Protein AF-A0A0V0GX96-F1 (afdb_monomer_lite)

Radius of gyration: 27.49 Å; chains: 1; bounding box: 87×36×46 Å

InterPro domains:
  IPR056276 AtC3H46-like, PABC-like domain [PF23182] (1-64)

Organism: Solanum chacoense (NCBI:txid4108)

Foldseek 3Di:
DWLVVLLVLLLVLLVVPDPPVLSVQLSVVVVVLVDDSVVSNCSRPPDSVSSVVSSVVSVVCVVPVDDDDDDDDDDDDDDDDDDDDDDDDDPDDDDDDDDDDDDDDDDDDDDDDDDD

pLDDT: mean 73.45, std 24.36, range [36.16, 98.12]

Secondary structure (DSSP, 8-state):
--HHHHHHHHHHHHHHHS-HHHHHHHHHHHHHTT--HHHHHHHHHS-HHHHHHHHHHHHHHHHS------------------S---------------------------------

Structure (mmCIF, N/CA/C/O backbone):
data_AF-A0A0V0GX96-F1
#
_entry.id   AF-A0A0V0GX96-F1
#
loop_
_atom_site.group_PDB
_atom_site.id
_atom_site.type_symbol
_atom_site.label_atom_id
_atom_site.label_alt_id
_atom_site.label_comp_id
_atom_site.label_asym_id
_atom_site.label_entity_id
_atom_site.label_seq_id
_atom_site.pdbx_PDB_ins_code
_atom_site.Cartn_x
_atom_site.Cartn_y
_atom_site.Cartn_z
_atom_site.occupancy
_atom_site.B_iso_or_equiv
_atom_site.auth_seq_id
_atom_site.auth_comp_id
_atom_site.auth_asym_id
_atom_site.auth_atom_id
_atom_site.pdbx_PDB_model_num
ATOM 1 N N . MET A 1 1 ? -3.955 -1.342 18.185 1.00 87.50 1 MET A N 1
ATOM 2 C CA . MET A 1 1 ? -2.673 -1.391 17.462 1.00 87.50 1 MET A CA 1
ATOM 3 C C . MET A 1 1 ? -2.250 0.041 17.252 1.00 87.50 1 MET A C 1
ATOM 5 O O . MET A 1 1 ? -3.116 0.825 16.889 1.00 87.50 1 MET A O 1
ATOM 9 N N . ASP A 1 2 ? -1.003 0.376 17.552 1.00 94.75 2 ASP A N 1
ATOM 10 C CA . ASP A 1 2 ? -0.461 1.714 17.310 1.00 94.75 2 ASP A CA 1
ATOM 11 C C . ASP A 1 2 ? 0.076 1.837 15.868 1.00 94.75 2 ASP A C 1
ATOM 13 O O . ASP A 1 2 ? 0.207 0.844 15.142 1.00 94.75 2 ASP A O 1
ATOM 17 N N . LEU A 1 3 ? 0.390 3.060 15.434 1.00 95.12 3 LEU A N 1
ATOM 18 C CA . LEU A 1 3 ? 0.961 3.322 14.109 1.00 95.12 3 LEU A CA 1
ATOM 19 C C . LEU A 1 3 ? 2.249 2.524 13.839 1.00 95.12 3 LEU A C 1
ATOM 21 O O . LEU A 1 3 ? 2.481 2.095 12.708 1.00 95.12 3 LEU A O 1
ATOM 25 N N . SER A 1 4 ? 3.098 2.336 14.851 1.00 96.31 4 SER A N 1
ATOM 26 C CA . SER A 1 4 ? 4.393 1.657 14.706 1.00 96.31 4 SER A CA 1
ATOM 27 C C . SER A 1 4 ? 4.216 0.164 14.414 1.00 96.31 4 SER A C 1
ATOM 29 O O . SER A 1 4 ? 4.757 -0.364 13.438 1.00 96.31 4 SER A O 1
ATOM 31 N N . GLU A 1 5 ? 3.382 -0.512 15.205 1.00 97.44 5 GLU A N 1
ATOM 32 C CA . GLU A 1 5 ? 3.007 -1.908 15.018 1.00 97.44 5 GLU A CA 1
ATOM 33 C C . GLU A 1 5 ? 2.256 -2.094 13.692 1.00 97.44 5 GLU A C 1
ATOM 35 O O . GLU A 1 5 ? 2.526 -3.050 12.960 1.00 97.44 5 GLU A O 1
ATOM 40 N N . ALA A 1 6 ? 1.387 -1.147 13.319 1.00 97.62 6 ALA A N 1
ATOM 41 C CA . ALA A 1 6 ? 0.700 -1.165 12.032 1.00 97.62 6 ALA A CA 1
ATOM 42 C C . ALA A 1 6 ? 1.681 -1.108 10.851 1.00 97.62 6 ALA A C 1
ATOM 44 O O . ALA A 1 6 ? 1.608 -1.951 9.954 1.00 97.62 6 ALA A O 1
ATOM 45 N N . LYS A 1 7 ? 2.647 -0.180 10.870 1.00 96.69 7 LYS A N 1
ATOM 46 C CA . LYS A 1 7 ? 3.693 -0.079 9.837 1.00 96.69 7 LYS A CA 1
ATOM 47 C C . LYS A 1 7 ? 4.505 -1.369 9.725 1.00 96.69 7 LYS A C 1
ATOM 49 O O . LYS A 1 7 ? 4.755 -1.832 8.613 1.00 96.69 7 LYS A O 1
ATOM 54 N N . LYS A 1 8 ? 4.867 -1.983 10.857 1.00 97.56 8 LYS A N 1
ATOM 55 C CA . LYS A 1 8 ? 5.590 -3.263 10.879 1.00 97.56 8 LYS A CA 1
ATOM 56 C C . LYS A 1 8 ? 4.783 -4.385 10.217 1.00 97.56 8 LYS A C 1
ATOM 58 O O . LYS A 1 8 ? 5.305 -5.080 9.350 1.00 97.56 8 LYS A O 1
ATOM 63 N N . ARG A 1 9 ? 3.500 -4.526 10.562 1.00 97.81 9 ARG A N 1
ATOM 64 C CA . ARG A 1 9 ? 2.602 -5.533 9.963 1.00 97.81 9 ARG A CA 1
ATOM 65 C C . ARG A 1 9 ? 2.413 -5.307 8.460 1.00 97.81 9 ARG A C 1
ATOM 67 O O . ARG A 1 9 ? 2.382 -6.270 7.701 1.00 97.81 9 ARG A O 1
ATOM 74 N N . VAL A 1 10 ? 2.297 -4.051 8.014 1.00 97.75 10 VAL A N 1
ATOM 75 C CA . VAL A 1 10 ? 2.232 -3.718 6.578 1.00 97.75 10 VAL A CA 1
ATOM 76 C C . VAL A 1 10 ? 3.520 -4.135 5.872 1.00 97.75 10 VAL A C 1
ATOM 78 O O . VAL A 1 10 ? 3.442 -4.806 4.846 1.00 97.75 10 VAL A O 1
ATOM 81 N N . TYR A 1 11 ? 4.686 -3.820 6.443 1.00 97.38 11 TYR A N 1
ATOM 82 C CA . TYR A 1 11 ? 5.982 -4.246 5.911 1.00 97.38 11 TYR A CA 1
ATOM 83 C C . TYR A 1 11 ? 6.078 -5.768 5.752 1.00 97.38 11 TYR A C 1
ATOM 85 O O . TYR A 1 11 ? 6.390 -6.258 4.668 1.00 97.38 11 TYR A O 1
ATOM 93 N N . GLU A 1 12 ? 5.730 -6.519 6.796 1.00 97.31 12 GLU A N 1
ATOM 94 C CA . GLU A 1 12 ? 5.724 -7.986 6.769 1.00 97.31 12 GLU A CA 1
ATOM 95 C C . GLU A 1 12 ? 4.789 -8.538 5.682 1.00 97.31 12 GLU A C 1
ATOM 97 O O . GLU A 1 12 ? 5.154 -9.459 4.948 1.00 97.31 12 GLU A O 1
ATOM 102 N N . LYS A 1 13 ? 3.594 -7.951 5.527 1.00 97.94 13 LYS A N 1
ATOM 103 C CA . LYS A 1 13 ? 2.642 -8.365 4.489 1.00 97.94 13 LYS A CA 1
ATOM 104 C C . LYS A 1 13 ? 3.151 -8.052 3.085 1.00 97.94 13 LYS A C 1
ATOM 106 O O . LYS A 1 13 ? 2.966 -8.883 2.205 1.00 97.94 13 LYS A O 1
ATOM 111 N N . VAL A 1 14 ? 3.799 -6.909 2.857 1.00 98.12 14 VAL A N 1
ATOM 112 C CA . VAL A 1 14 ? 4.383 -6.581 1.542 1.00 98.12 14 VAL A CA 1
ATOM 113 C C . VAL A 1 14 ? 5.516 -7.551 1.196 1.00 98.12 14 VAL A C 1
ATOM 115 O O . VAL A 1 14 ? 5.519 -8.115 0.104 1.00 98.12 14 VAL A O 1
ATOM 118 N N . MET A 1 15 ? 6.413 -7.833 2.146 1.00 97.19 15 MET A N 1
ATOM 119 C CA . MET A 1 15 ? 7.522 -8.786 1.977 1.00 97.19 15 MET A CA 1
A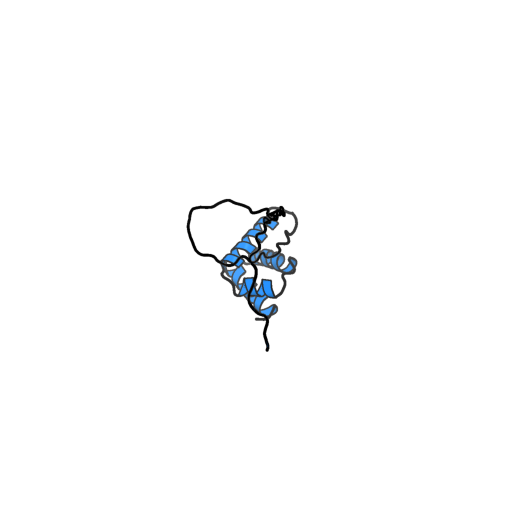TOM 120 C C . MET A 1 15 ? 7.066 -10.220 1.663 1.00 97.19 15 MET A C 1
ATOM 122 O O . MET A 1 15 ? 7.814 -10.992 1.070 1.00 97.19 15 MET A O 1
ATOM 126 N N . LYS A 1 16 ? 5.839 -10.598 2.043 1.00 97.38 16 LYS A N 1
ATOM 127 C CA . LYS A 1 16 ? 5.246 -11.899 1.694 1.00 97.38 16 LYS A CA 1
ATOM 128 C C . LYS A 1 16 ? 4.901 -12.015 0.202 1.00 97.38 16 LYS A C 1
ATOM 130 O O . LYS A 1 16 ? 4.863 -13.129 -0.315 1.00 97.38 16 LYS A O 1
ATOM 135 N N . PHE A 1 17 ? 4.600 -10.903 -0.469 1.00 96.88 17 PHE A N 1
ATOM 136 C CA . PHE A 1 17 ? 4.146 -10.897 -1.866 1.00 96.88 17 PHE A CA 1
ATOM 137 C C . PHE A 1 17 ? 5.225 -10.461 -2.854 1.00 96.88 17 PHE A C 1
ATOM 139 O O . PHE A 1 17 ? 5.156 -10.843 -4.018 1.00 96.88 17 PHE A O 1
ATOM 146 N N . GLU A 1 18 ? 6.210 -9.685 -2.408 1.00 96.81 18 GLU A N 1
ATOM 147 C CA . GLU A 1 18 ? 7.201 -9.066 -3.283 1.00 96.81 18 GLU A CA 1
ATOM 148 C C . GLU A 1 18 ? 8.633 -9.384 -2.835 1.00 96.81 18 GLU A C 1
ATOM 150 O O . GLU A 1 18 ? 8.906 -9.442 -1.633 1.00 96.81 18 GLU A O 1
ATOM 155 N N . PRO A 1 19 ? 9.582 -9.542 -3.776 1.00 97.19 19 PRO A N 1
ATOM 156 C CA . PRO A 1 19 ? 10.999 -9.666 -3.447 1.00 97.19 19 PRO A CA 1
ATOM 157 C C . PRO A 1 19 ? 11.503 -8.458 -2.649 1.00 97.19 19 PRO A C 1
ATOM 159 O O . PRO A 1 19 ? 11.075 -7.333 -2.902 1.00 97.19 19 PRO A O 1
ATOM 162 N N . GLU A 1 20 ? 12.491 -8.657 -1.770 1.00 95.69 20 GLU A N 1
ATOM 163 C CA . GLU A 1 20 ? 13.007 -7.617 -0.858 1.00 95.69 20 GLU A CA 1
ATOM 164 C C . GLU A 1 20 ? 13.327 -6.286 -1.557 1.00 95.69 20 GLU A C 1
ATOM 166 O O . GLU A 1 20 ? 12.984 -5.213 -1.060 1.00 95.69 20 GLU A O 1
ATOM 171 N N . LYS A 1 21 ? 13.958 -6.338 -2.738 1.00 95.06 21 LYS A N 1
ATOM 172 C CA . LYS A 1 21 ? 14.291 -5.131 -3.503 1.00 95.06 21 LYS A CA 1
ATOM 173 C C . LYS A 1 21 ? 13.037 -4.309 -3.835 1.00 95.06 21 LYS A C 1
ATOM 175 O O . LYS A 1 21 ? 13.025 -3.115 -3.562 1.00 95.06 21 LYS A O 1
ATOM 180 N N . VAL A 1 22 ? 12.012 -4.962 -4.378 1.00 95.06 22 VAL A N 1
ATOM 181 C CA . VAL A 1 22 ? 10.754 -4.338 -4.819 1.00 95.06 22 VAL A CA 1
ATOM 182 C C . VAL A 1 22 ? 9.908 -3.927 -3.613 1.00 95.06 22 VAL A C 1
ATOM 184 O O . VAL A 1 22 ? 9.350 -2.834 -3.575 1.00 95.06 22 VAL A O 1
ATOM 187 N N . ALA A 1 23 ? 9.872 -4.761 -2.572 1.00 96.56 23 ALA A N 1
ATOM 188 C CA . ALA A 1 23 ? 9.172 -4.462 -1.330 1.00 96.56 23 ALA A CA 1
ATOM 189 C C . ALA A 1 23 ? 9.676 -3.162 -0.680 1.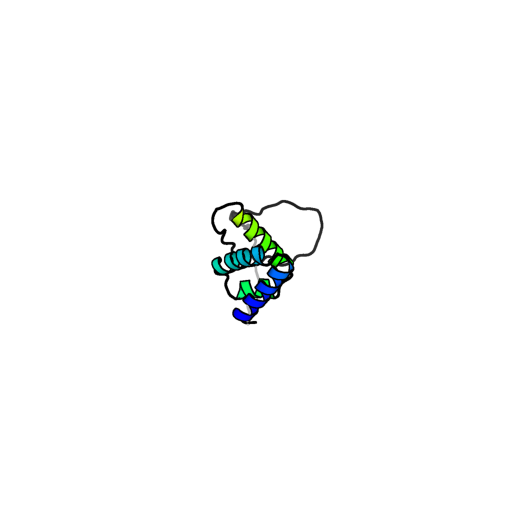00 96.56 23 ALA A C 1
ATOM 191 O O . ALA A 1 23 ? 8.867 -2.366 -0.210 1.00 96.56 23 ALA A O 1
ATOM 192 N N . ARG A 1 24 ? 10.992 -2.895 -0.691 1.00 95.94 24 ARG A N 1
ATOM 193 C CA . ARG A 1 24 ? 11.549 -1.632 -0.169 1.00 95.94 24 ARG A CA 1
ATOM 194 C C . ARG A 1 24 ? 11.045 -0.403 -0.925 1.00 95.94 24 ARG A C 1
ATOM 196 O O . ARG A 1 24 ? 10.739 0.601 -0.287 1.00 95.94 24 ARG A O 1
ATOM 203 N N . GLU A 1 25 ? 10.931 -0.483 -2.248 1.00 95.88 25 GLU A N 1
ATOM 204 C CA . GLU A 1 25 ? 10.409 0.611 -3.080 1.00 95.88 25 GLU A CA 1
ATOM 205 C C . GLU A 1 25 ? 8.929 0.870 -2.764 1.00 95.88 25 GLU A C 1
ATOM 207 O O . GLU A 1 25 ? 8.539 2.006 -2.496 1.00 95.88 25 GLU A O 1
ATOM 212 N N . ILE A 1 26 ? 8.122 -0.190 -2.675 1.00 96.81 26 ILE A N 1
ATOM 213 C CA . ILE A 1 26 ? 6.693 -0.100 -2.337 1.00 96.81 26 ILE A CA 1
ATOM 214 C C . ILE A 1 26 ? 6.482 0.472 -0.932 1.00 96.81 26 ILE A C 1
ATOM 216 O O . ILE A 1 26 ? 5.600 1.298 -0.716 1.00 96.81 26 ILE A O 1
ATOM 220 N N . ILE A 1 27 ? 7.286 0.059 0.045 1.00 95.88 27 ILE A N 1
ATOM 221 C CA . ILE A 1 27 ? 7.182 0.580 1.412 1.00 95.88 27 ILE A CA 1
ATOM 222 C C . ILE A 1 27 ? 7.562 2.060 1.459 1.00 95.88 27 ILE A C 1
ATOM 224 O O . ILE A 1 27 ? 6.890 2.837 2.139 1.00 95.88 27 ILE A O 1
ATOM 228 N N . GLY A 1 28 ? 8.576 2.461 0.687 1.00 95.25 28 GLY A N 1
ATOM 229 C CA . GLY A 1 28 ? 8.893 3.868 0.459 1.00 95.25 28 GLY A CA 1
ATOM 230 C C . GLY A 1 28 ? 7.693 4.633 -0.098 1.00 95.25 28 GLY A C 1
ATOM 231 O O . GLY A 1 28 ? 7.311 5.651 0.473 1.00 95.25 28 GLY A O 1
ATOM 232 N N . TYR A 1 29 ? 7.040 4.104 -1.139 1.00 95.38 29 TYR A N 1
ATOM 233 C CA . TYR A 1 29 ? 5.811 4.677 -1.692 1.00 95.38 29 TYR A CA 1
ATOM 234 C C . TYR A 1 29 ? 4.729 4.851 -0.615 1.00 95.38 29 TYR A C 1
ATOM 236 O O . TYR A 1 29 ? 4.241 5.959 -0.423 1.00 95.38 29 TYR A O 1
ATOM 244 N N . ILE A 1 30 ? 4.410 3.802 0.150 1.00 94.38 30 ILE A N 1
ATOM 245 C CA . ILE A 1 30 ? 3.371 3.827 1.196 1.00 94.38 30 ILE A CA 1
ATOM 246 C C . ILE A 1 30 ? 3.654 4.898 2.257 1.00 94.38 30 ILE A C 1
ATOM 248 O O . ILE A 1 30 ? 2.731 5.568 2.715 1.00 94.38 30 ILE A O 1
ATOM 252 N N . PHE A 1 31 ? 4.909 5.056 2.677 1.00 91.56 31 PHE A N 1
ATOM 253 C CA . PHE A 1 31 ? 5.261 6.017 3.725 1.00 91.56 31 PHE A CA 1
ATOM 254 C C . PHE A 1 31 ? 5.322 7.458 3.225 1.00 91.56 31 PHE A C 1
ATOM 256 O O . PHE A 1 31 ? 5.095 8.360 4.021 1.00 91.56 31 PHE A O 1
ATOM 263 N N . LEU A 1 32 ? 5.563 7.672 1.931 1.00 93.81 32 LEU A N 1
ATOM 264 C CA . LEU A 1 32 ? 5.492 8.996 1.310 1.00 93.81 32 LEU A CA 1
ATOM 265 C C . LEU A 1 32 ? 4.052 9.458 1.039 1.00 93.81 32 LEU A C 1
ATOM 267 O O . LEU A 1 32 ? 3.834 10.651 0.859 1.00 93.81 32 LEU A O 1
ATOM 271 N N . GLN A 1 33 ? 3.068 8.550 1.036 1.00 89.94 33 GLN A N 1
ATOM 272 C CA . GLN A 1 33 ? 1.643 8.906 0.923 1.00 89.94 33 GLN A CA 1
ATOM 273 C C . GLN A 1 33 ? 1.058 9.531 2.205 1.00 89.94 33 GLN A C 1
ATOM 275 O O . GLN A 1 33 ? -0.119 9.884 2.212 1.00 89.94 33 GLN A O 1
ATOM 280 N N . ASP A 1 34 ? 1.835 9.636 3.293 1.00 90.12 34 ASP A N 1
ATOM 281 C CA . ASP A 1 34 ? 1.399 10.188 4.587 1.00 90.12 34 ASP A CA 1
ATOM 282 C C . ASP A 1 34 ? 0.046 9.628 5.070 1.00 90.12 34 ASP A C 1
ATOM 284 O O . ASP A 1 34 ? -0.837 10.343 5.552 1.00 90.12 34 ASP A O 1
ATOM 288 N N . TYR A 1 35 ? -0.128 8.306 4.949 1.00 92.94 35 TYR A N 1
ATOM 289 C CA . TYR A 1 35 ? -1.348 7.645 5.405 1.00 92.94 35 TYR A CA 1
ATOM 290 C C . TYR A 1 35 ? -1.623 7.925 6.891 1.00 92.94 35 TYR A C 1
ATOM 292 O O . TYR A 1 35 ? -0.733 7.725 7.729 1.00 92.94 35 TYR A O 1
ATOM 300 N N . PRO A 1 36 ? -2.867 8.296 7.253 1.00 95.12 36 PRO A N 1
ATOM 301 C CA . PRO A 1 36 ? -3.235 8.455 8.649 1.00 95.12 36 PRO A CA 1
ATOM 302 C C . PRO A 1 36 ? -3.173 7.106 9.372 1.00 95.12 36 PRO A C 1
ATOM 304 O O . PRO A 1 36 ? -3.310 6.040 8.766 1.00 95.12 36 PRO A O 1
ATOM 307 N N . GLU A 1 37 ? -3.026 7.138 10.696 1.00 95.69 37 GLU A N 1
ATOM 308 C CA . GLU A 1 37 ? -2.889 5.926 11.513 1.00 95.69 37 GLU A CA 1
ATOM 309 C C . GLU A 1 37 ? -4.023 4.922 11.297 1.00 95.69 37 GLU A C 1
ATOM 311 O O . GLU A 1 37 ? -3.765 3.731 11.127 1.00 95.69 37 GLU A O 1
ATOM 316 N N . GLN A 1 38 ? -5.265 5.397 11.209 1.00 96.38 38 GLN A N 1
ATOM 317 C CA . GLN A 1 38 ? -6.419 4.541 10.948 1.00 96.38 38 GLN A CA 1
ATOM 318 C C . GLN A 1 38 ? -6.295 3.780 9.618 1.00 96.38 38 GLN A C 1
ATOM 320 O O . GLN A 1 38 ? -6.688 2.615 9.538 1.00 96.38 38 GLN A O 1
ATOM 325 N N . GLU A 1 39 ? -5.726 4.411 8.590 1.00 96.06 39 GLU A N 1
ATOM 326 C CA . GLU A 1 39 ? -5.522 3.783 7.287 1.00 96.06 39 GLU A CA 1
ATOM 327 C C . GLU A 1 39 ? -4.404 2.741 7.346 1.00 96.06 39 GLU A C 1
ATOM 329 O O . GLU A 1 39 ? -4.565 1.625 6.854 1.00 96.06 39 GLU A O 1
ATOM 334 N N . MET A 1 40 ? -3.310 3.047 8.046 1.00 97.56 40 MET A N 1
ATOM 335 C CA . MET A 1 40 ? -2.231 2.084 8.271 1.00 97.56 40 MET A CA 1
ATOM 336 C C . MET A 1 40 ? -2.724 0.857 9.053 1.00 97.56 40 MET A C 1
ATOM 338 O O . MET A 1 40 ? -2.429 -0.284 8.690 1.00 97.56 40 MET A O 1
ATOM 342 N N . ILE A 1 41 ? -3.533 1.074 10.097 1.00 97.88 41 ILE A N 1
ATOM 343 C CA . ILE A 1 41 ? -4.171 0.002 10.873 1.00 97.88 41 ILE A CA 1
ATOM 344 C C . ILE A 1 41 ? -5.103 -0.824 9.978 1.00 97.88 41 ILE A C 1
ATOM 346 O O . ILE A 1 41 ? -5.087 -2.056 10.062 1.00 97.88 41 ILE A O 1
ATOM 350 N N . ARG A 1 42 ? -5.877 -0.181 9.090 1.00 97.25 42 ARG A N 1
ATOM 351 C CA . ARG A 1 42 ? -6.754 -0.864 8.126 1.00 97.25 42 ARG A CA 1
ATOM 352 C C . ARG A 1 42 ? -5.966 -1.762 7.173 1.00 97.25 42 ARG A C 1
ATOM 354 O O . ARG A 1 42 ? -6.366 -2.905 6.967 1.00 97.25 42 ARG A O 1
ATOM 361 N N . LEU A 1 43 ? -4.844 -1.291 6.630 1.00 97.12 43 LEU A N 1
ATOM 362 C CA . LEU A 1 43 ? -3.970 -2.091 5.762 1.00 97.12 43 LEU A CA 1
ATOM 363 C C . LEU A 1 43 ? -3.349 -3.285 6.507 1.00 97.12 43 LEU A C 1
ATOM 365 O O . LEU A 1 43 ? -3.290 -4.407 5.986 1.00 97.12 43 LEU A O 1
ATOM 369 N N . ALA A 1 44 ? -2.920 -3.062 7.748 1.00 97.81 44 ALA A N 1
ATOM 370 C CA . ALA A 1 44 ? -2.290 -4.078 8.578 1.00 97.81 44 ALA A CA 1
ATOM 371 C C . ALA A 1 44 ? -3.261 -5.198 8.995 1.00 97.81 44 ALA A C 1
ATOM 373 O O . ALA A 1 44 ? -2.973 -6.375 8.765 1.00 97.81 44 ALA A O 1
ATOM 374 N N . LEU A 1 45 ? -4.413 -4.847 9.580 1.00 97.19 45 LEU A N 1
ATOM 375 C CA . LEU A 1 45 ? -5.384 -5.813 10.124 1.00 97.19 45 LEU A CA 1
ATOM 376 C C . LEU A 1 45 ? -6.401 -6.307 9.096 1.00 97.19 45 LEU A C 1
ATOM 378 O O . LEU A 1 45 ? -7.023 -7.347 9.301 1.00 97.19 45 LEU A O 1
ATOM 382 N N . GLY A 1 46 ? -6.591 -5.564 8.008 1.00 96.19 46 GLY A N 1
ATOM 383 C CA . GLY A 1 46 ? -7.512 -5.933 6.945 1.00 96.19 46 GLY A CA 1
ATOM 384 C C . GLY A 1 46 ? -7.024 -7.119 6.106 1.00 96.19 46 GLY A C 1
ATOM 385 O O . GLY A 1 46 ? -5.903 -7.614 6.275 1.00 96.19 46 GLY A O 1
ATOM 386 N N . PRO A 1 47 ? -7.855 -7.586 5.163 1.00 97.75 47 PRO A N 1
ATOM 387 C 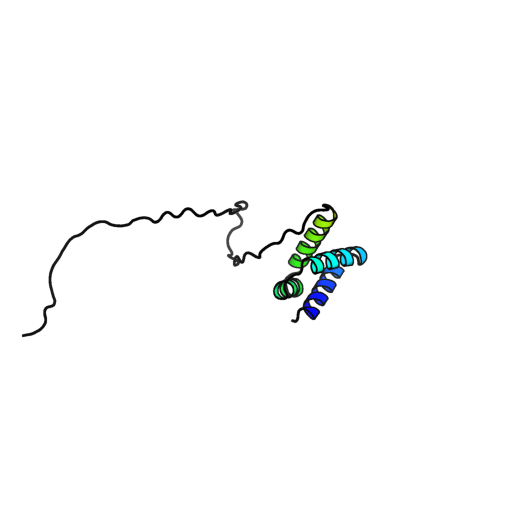CA . PRO A 1 47 ? -7.507 -8.705 4.297 1.00 97.75 47 PRO A CA 1
ATOM 388 C C . PRO A 1 47 ? -6.292 -8.386 3.415 1.00 97.75 47 PRO A C 1
ATOM 390 O O . PRO A 1 47 ? -6.064 -7.241 3.024 1.00 97.75 47 PRO A O 1
ATOM 393 N N . ASP A 1 48 ? -5.536 -9.421 3.038 1.00 97.75 48 ASP A N 1
ATOM 394 C CA . ASP A 1 48 ? -4.345 -9.293 2.179 1.00 97.75 48 ASP A CA 1
ATOM 395 C C . ASP A 1 48 ? -4.651 -8.653 0.808 1.00 97.75 48 ASP A C 1
ATOM 397 O O . ASP A 1 48 ? -3.745 -8.161 0.140 1.00 97.75 48 ASP A O 1
ATOM 401 N N . THR A 1 49 ? -5.920 -8.632 0.380 1.00 97.50 49 THR A N 1
ATOM 402 C CA . THR A 1 49 ? -6.358 -7.931 -0.837 1.00 97.50 49 THR A CA 1
ATOM 403 C C . THR A 1 49 ? -6.064 -6.435 -0.787 1.00 97.50 49 THR A C 1
ATOM 405 O O . THR A 1 49 ? -5.680 -5.878 -1.807 1.00 97.50 49 THR A O 1
ATOM 408 N N . LEU A 1 50 ? -6.168 -5.793 0.382 1.00 96.88 50 LEU A N 1
ATOM 409 C CA . LEU A 1 50 ? -5.841 -4.372 0.525 1.00 96.88 50 LEU A CA 1
ATOM 410 C C . LEU A 1 50 ? -4.357 -4.113 0.257 1.00 96.88 50 LEU A C 1
ATOM 412 O O . LEU A 1 50 ? -4.014 -3.190 -0.473 1.00 96.88 50 LEU A O 1
ATOM 416 N N . ILE A 1 51 ? -3.485 -4.972 0.789 1.00 97.94 51 ILE A N 1
ATOM 417 C CA . ILE A 1 51 ? -2.040 -4.888 0.558 1.00 97.94 51 ILE A CA 1
ATOM 418 C C . ILE A 1 51 ? -1.717 -5.115 -0.919 1.00 97.94 51 ILE A C 1
ATOM 420 O O . ILE A 1 51 ? -0.962 -4.340 -1.495 1.00 97.94 51 ILE A O 1
ATOM 424 N N . ARG A 1 52 ? -2.326 -6.121 -1.558 1.00 97.69 52 ARG A N 1
ATOM 425 C CA . ARG A 1 52 ? -2.134 -6.372 -2.997 1.00 97.69 52 ARG A CA 1
ATOM 426 C C . ARG A 1 52 ? -2.574 -5.196 -3.869 1.00 97.69 52 ARG A C 1
ATOM 428 O O . ARG A 1 52 ? -1.882 -4.885 -4.830 1.00 97.69 52 ARG A O 1
ATOM 435 N N . ASN A 1 53 ? -3.670 -4.523 -3.519 1.00 96.81 53 ASN A N 1
ATOM 436 C CA . ASN A 1 53 ? -4.120 -3.333 -4.242 1.00 96.81 53 ASN A CA 1
ATOM 437 C C . ASN A 1 53 ? -3.103 -2.189 -4.131 1.00 96.81 53 ASN A C 1
ATOM 439 O O . ASN A 1 53 ? -2.761 -1.589 -5.143 1.00 96.81 53 ASN A O 1
ATOM 443 N N . VAL A 1 54 ? -2.583 -1.927 -2.927 1.00 96.12 54 VAL A N 1
ATOM 444 C CA . VAL A 1 54 ? -1.559 -0.891 -2.705 1.00 96.12 54 VAL A CA 1
ATOM 445 C C . VAL A 1 54 ? -0.240 -1.241 -3.402 1.00 96.12 54 VAL A C 1
ATOM 447 O O . VAL A 1 54 ? 0.414 -0.361 -3.947 1.00 96.12 54 VAL A O 1
ATOM 450 N N . ILE A 1 55 ? 0.143 -2.521 -3.428 1.00 96.62 55 ILE A N 1
ATOM 451 C CA . ILE A 1 55 ? 1.307 -3.003 -4.186 1.00 96.62 55 ILE A CA 1
ATOM 452 C C . ILE A 1 55 ? 1.134 -2.718 -5.678 1.00 96.62 55 ILE A C 1
ATOM 454 O O . ILE A 1 55 ? 2.059 -2.205 -6.304 1.00 96.62 55 ILE A O 1
ATOM 458 N N . GLN A 1 56 ? -0.029 -3.050 -6.245 1.00 96.62 56 GLN A N 1
ATOM 459 C CA . GLN A 1 56 ? -0.291 -2.810 -7.662 1.00 96.62 56 GLN A CA 1
ATOM 460 C C . GLN A 1 56 ? -0.264 -1.314 -7.972 1.00 96.62 56 GLN A C 1
ATOM 462 O O . GLN A 1 56 ? 0.415 -0.901 -8.900 1.00 96.62 56 GLN A O 1
ATOM 467 N N . GLU A 1 57 ? -0.910 -0.499 -7.141 1.00 94.56 57 GLU A N 1
ATOM 468 C CA . GLU A 1 57 ? -0.898 0.955 -7.288 1.00 94.56 57 GLU A CA 1
ATOM 469 C C . GLU A 1 57 ? 0.518 1.548 -7.203 1.00 94.56 57 GLU A C 1
ATOM 471 O O . GLU A 1 57 ? 0.873 2.419 -7.995 1.00 94.56 57 GLU A O 1
ATOM 476 N N . ALA A 1 58 ? 1.351 1.051 -6.284 1.00 94.75 58 ALA A N 1
ATOM 477 C CA . ALA A 1 58 ? 2.747 1.461 -6.185 1.00 94.75 58 ALA A CA 1
ATOM 478 C C . ALA A 1 58 ? 3.531 1.097 -7.456 1.00 94.75 58 ALA A C 1
ATOM 480 O O . ALA A 1 58 ? 4.245 1.941 -7.991 1.00 94.75 58 ALA A O 1
ATOM 481 N N . LYS A 1 59 ? 3.364 -0.125 -7.975 1.00 93.56 59 LYS A N 1
ATOM 482 C CA . LYS A 1 59 ? 4.007 -0.573 -9.222 1.00 93.56 59 LYS A CA 1
ATOM 483 C C . LYS A 1 59 ? 3.588 0.272 -10.413 1.00 93.56 59 LYS A C 1
ATOM 485 O O . LYS A 1 59 ? 4.450 0.769 -11.129 1.00 93.56 59 LYS A O 1
ATOM 490 N N . ASP A 1 60 ? 2.286 0.505 -10.548 1.00 93.06 60 ASP A N 1
ATOM 491 C CA . ASP A 1 60 ? 1.749 1.366 -11.591 1.00 93.06 60 ASP A CA 1
ATOM 492 C C . ASP A 1 60 ? 2.406 2.755 -11.492 1.00 93.06 60 ASP A C 1
ATOM 494 O O . ASP A 1 60 ? 2.901 3.265 -12.487 1.00 93.06 60 ASP A O 1
ATOM 498 N N . SER A 1 61 ? 2.543 3.326 -10.287 1.00 89.56 61 SER A N 1
ATOM 499 C CA . SER A 1 61 ? 3.191 4.634 -10.078 1.00 89.56 61 SER A CA 1
ATOM 500 C C . SER A 1 61 ? 4.697 4.688 -10.379 1.00 89.56 61 SER A C 1
ATOM 502 O O . SER A 1 61 ? 5.244 5.775 -10.560 1.00 89.56 61 SER A O 1
ATOM 504 N N . PHE A 1 62 ? 5.384 3.544 -10.413 1.00 85.69 62 PHE A N 1
ATOM 505 C CA . PHE A 1 62 ? 6.791 3.473 -10.814 1.00 85.69 62 PHE A CA 1
ATOM 506 C C . PHE A 1 62 ? 6.940 3.367 -12.332 1.00 85.69 62 PHE A C 1
ATOM 508 O O . PHE A 1 62 ? 7.901 3.894 -12.888 1.00 85.69 62 PHE A O 1
ATOM 515 N N . ASP A 1 63 ? 5.977 2.726 -12.995 1.00 80.25 63 ASP A N 1
ATOM 516 C CA . ASP A 1 63 ? 5.938 2.599 -14.452 1.00 80.25 63 ASP A CA 1
ATOM 517 C C . ASP A 1 63 ? 5.457 3.895 -15.132 1.00 80.25 63 ASP A C 1
ATOM 519 O O . ASP A 1 63 ? 5.912 4.243 -16.225 1.00 80.25 63 ASP A O 1
ATOM 523 N N . VAL A 1 64 ? 4.569 4.654 -14.479 1.00 62.91 64 VAL A N 1
ATOM 524 C CA . VAL A 1 64 ? 4.165 6.008 -14.886 1.00 62.91 64 VAL A CA 1
ATOM 525 C C . VAL A 1 64 ? 4.710 7.019 -13.889 1.00 62.91 64 VAL A C 1
ATOM 527 O O . VAL A 1 64 ? 4.154 7.179 -12.815 1.00 62.91 64 VAL A O 1
ATOM 530 N N . ASN A 1 65 ? 5.758 7.758 -14.252 1.00 57.38 65 ASN A N 1
ATOM 531 C CA . ASN A 1 65 ? 6.399 8.819 -13.456 1.00 57.38 65 ASN A CA 1
ATOM 532 C C . ASN A 1 65 ? 5.470 10.002 -13.033 1.00 57.38 65 ASN A C 1
ATOM 534 O O . ASN A 1 65 ? 5.824 11.160 -13.259 1.00 57.38 65 ASN A O 1
ATOM 538 N N . SER A 1 66 ? 4.252 9.817 -12.505 1.00 53.47 66 SER A N 1
ATOM 539 C CA . SER A 1 66 ? 3.263 10.903 -12.383 1.00 53.47 66 SER A CA 1
ATOM 540 C C . SER A 1 66 ? 2.277 10.759 -11.217 1.00 53.47 66 SER A C 1
ATOM 542 O O . SER A 1 66 ? 1.327 9.990 -11.266 1.00 53.47 66 SER A O 1
ATOM 544 N N . THR A 1 67 ? 2.483 11.644 -10.233 1.00 51.94 67 THR A N 1
ATOM 545 C CA . THR A 1 67 ? 1.519 12.250 -9.286 1.00 51.94 67 THR A CA 1
ATOM 546 C C . THR A 1 67 ? 0.707 11.331 -8.351 1.00 51.94 67 THR A C 1
ATOM 548 O O . THR A 1 67 ? -0.079 10.514 -8.822 1.00 51.94 67 THR A O 1
ATOM 551 N N . PRO A 1 68 ? 0.790 11.520 -7.015 1.00 55.06 68 PRO A N 1
ATOM 552 C CA . PRO A 1 68 ? -0.015 10.756 -6.065 1.00 55.06 68 PRO A CA 1
ATOM 553 C C . PRO A 1 68 ? -1.500 11.129 -6.183 1.00 55.06 68 PRO A C 1
ATOM 555 O O . PRO A 1 68 ? -1.893 12.280 -5.984 1.00 55.06 68 PRO A O 1
ATOM 558 N N . VAL A 1 69 ? -2.337 10.142 -6.507 1.00 54.31 69 VAL A N 1
ATOM 559 C CA . VAL A 1 69 ? -3.796 10.278 -6.480 1.00 54.31 69 VAL A CA 1
ATOM 560 C C . VAL A 1 69 ? -4.252 10.137 -5.030 1.00 54.31 69 VAL A C 1
ATOM 562 O O . VAL A 1 69 ? -4.389 9.032 -4.511 1.00 54.31 69 VAL A O 1
ATOM 565 N N . PHE A 1 70 ? -4.511 11.259 -4.360 1.00 51.88 70 PHE A N 1
ATOM 566 C CA . PHE A 1 70 ? -5.160 11.245 -3.051 1.00 51.88 70 PHE A CA 1
ATOM 567 C C . PHE A 1 70 ? -6.577 10.663 -3.182 1.00 51.88 70 PHE A C 1
ATOM 569 O O . PHE A 1 70 ? -7.476 11.306 -3.726 1.00 51.88 70 PHE A O 1
ATOM 576 N N . ARG A 1 71 ? -6.797 9.441 -2.677 1.00 59.66 71 ARG A N 1
ATOM 577 C CA . ARG A 1 71 ? -8.143 8.862 -2.541 1.00 59.66 71 ARG A CA 1
ATOM 578 C C . ARG A 1 71 ? -8.727 9.173 -1.169 1.00 59.66 71 ARG A C 1
ATOM 580 O O . ARG A 1 71 ? -8.265 8.662 -0.153 1.00 59.66 71 ARG A O 1
ATOM 587 N N . SER A 1 72 ? -9.814 9.937 -1.149 1.00 40.72 72 SER A N 1
ATOM 588 C CA . SER A 1 72 ? -10.719 9.990 0.002 1.00 40.72 72 SER A CA 1
ATOM 589 C C . SER A 1 72 ? -11.494 8.664 0.113 1.00 40.72 72 SER A C 1
ATOM 591 O O . SER A 1 72 ? -12.024 8.191 -0.897 1.00 40.72 72 SER A O 1
ATOM 593 N N . PRO A 1 73 ? -11.595 8.034 1.299 1.00 51.34 73 PRO A N 1
ATOM 594 C CA . PRO A 1 73 ? -12.312 6.775 1.439 1.00 51.34 73 PRO A CA 1
ATOM 595 C C . PRO A 1 73 ? -13.820 7.044 1.486 1.00 51.34 73 PRO A C 1
ATOM 597 O O . PRO A 1 73 ? -14.339 7.583 2.460 1.00 51.34 73 PRO A O 1
ATOM 600 N N . SER A 1 74 ?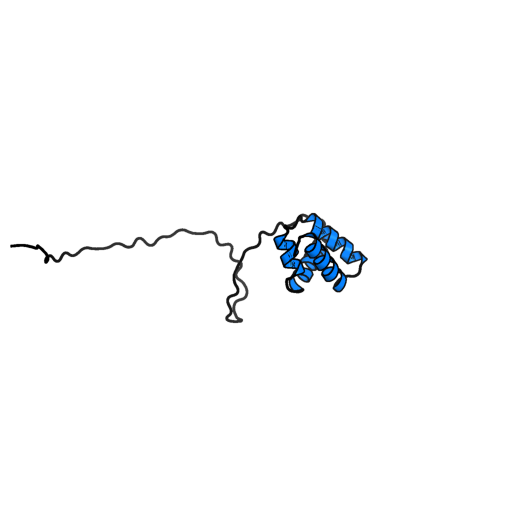 -14.537 6.648 0.434 1.00 46.66 74 SER A N 1
ATOM 601 C CA . SER A 1 74 ? -16.000 6.583 0.460 1.00 46.66 74 SER A CA 1
ATOM 602 C C . SER A 1 74 ? -16.430 5.307 1.188 1.00 46.66 74 SER A C 1
ATOM 604 O O . SER A 1 74 ? -16.110 4.196 0.763 1.00 46.66 74 SER A O 1
ATOM 606 N N . MET A 1 75 ? -17.122 5.463 2.317 1.00 52.47 75 MET A N 1
ATOM 607 C CA . MET A 1 75 ? -17.784 4.377 3.038 1.00 52.47 75 MET A CA 1
ATOM 608 C C . MET A 1 75 ? -19.047 3.992 2.267 1.00 52.47 75 MET A C 1
ATOM 610 O O . MET A 1 75 ? -20.007 4.756 2.253 1.00 52.47 75 MET A O 1
ATOM 614 N N . THR A 1 76 ? -19.092 2.805 1.667 1.00 48.78 76 THR A N 1
ATOM 615 C CA . THR A 1 76 ? -20.382 2.195 1.321 1.00 48.78 76 THR A CA 1
ATOM 616 C C . THR A 1 76 ? -20.447 0.786 1.875 1.00 48.78 76 THR A C 1
ATOM 618 O O . THR A 1 76 ? -19.618 -0.079 1.595 1.00 48.78 76 THR A O 1
ATOM 621 N N . ALA A 1 77 ? -21.414 0.632 2.775 1.00 45.25 77 ALA A N 1
ATOM 622 C CA . ALA A 1 77 ? -21.733 -0.582 3.484 1.00 45.25 77 ALA A CA 1
ATOM 623 C C . ALA A 1 77 ? -22.105 -1.698 2.505 1.00 45.25 77 ALA A C 1
ATOM 625 O O . ALA A 1 77 ? -22.801 -1.488 1.512 1.00 45.25 77 ALA A O 1
ATOM 626 N N . VAL A 1 78 ? -21.630 -2.889 2.845 1.00 48.50 78 VAL A N 1
ATOM 627 C CA . VAL A 1 78 ? -21.963 -4.165 2.224 1.00 48.50 78 VAL A CA 1
ATOM 628 C C . VAL A 1 78 ? -23.485 -4.306 2.159 1.00 48.50 78 VAL A C 1
ATOM 630 O O . VAL A 1 78 ? -24.132 -4.408 3.197 1.00 48.50 78 VAL A O 1
ATOM 633 N N . ASN A 1 79 ? -24.055 -4.342 0.955 1.00 41.91 79 ASN A N 1
ATOM 634 C CA . ASN A 1 79 ? -25.373 -4.926 0.740 1.00 41.91 79 ASN A CA 1
ATOM 635 C C . ASN A 1 79 ? -25.237 -6.088 -0.238 1.00 41.91 79 ASN A C 1
ATOM 637 O O . ASN A 1 79 ? -24.854 -5.939 -1.396 1.00 41.91 79 ASN A O 1
ATOM 641 N N . ILE A 1 80 ? -25.494 -7.263 0.319 1.00 46.12 80 ILE A N 1
ATOM 642 C CA . ILE A 1 80 ? -25.710 -8.528 -0.363 1.00 46.12 80 ILE A CA 1
ATOM 643 C C . ILE A 1 80 ? -26.942 -8.349 -1.261 1.00 46.12 80 ILE A C 1
ATOM 645 O O . ILE A 1 80 ? -27.960 -7.872 -0.769 1.00 46.12 80 ILE A O 1
ATOM 649 N N . VAL A 1 81 ? -26.825 -8.713 -2.544 1.00 43.12 81 VAL A N 1
ATOM 650 C CA . VAL A 1 81 ? -27.795 -9.450 -3.388 1.00 43.12 81 VAL A CA 1
ATOM 651 C C . VAL A 1 81 ? -27.546 -9.143 -4.884 1.00 43.12 81 VAL A C 1
ATOM 653 O O . VAL A 1 81 ? -27.581 -7.996 -5.312 1.00 43.12 81 VAL A O 1
ATOM 656 N N . ASP A 1 82 ? -27.361 -10.232 -5.642 1.00 42.53 82 ASP A N 1
ATOM 657 C CA . ASP A 1 82 ? -27.545 -10.432 -7.096 1.00 42.53 82 ASP A CA 1
ATOM 658 C C . ASP A 1 82 ? -26.384 -10.162 -8.102 1.00 42.53 82 ASP A C 1
ATOM 660 O O . ASP A 1 82 ? -25.843 -9.056 -8.172 1.00 42.53 82 ASP A O 1
ATOM 664 N N . PRO A 1 83 ? -25.990 -11.160 -8.931 1.00 42.50 83 PRO A N 1
ATOM 665 C CA . PRO A 1 83 ? -24.888 -11.059 -9.882 1.00 42.50 83 PRO A CA 1
ATOM 666 C C . PRO A 1 83 ? -25.389 -10.697 -11.293 1.00 42.50 83 PRO A C 1
ATOM 668 O O . PRO A 1 83 ? -25.314 -11.523 -12.198 1.00 42.50 83 PRO A O 1
ATOM 671 N N . ALA A 1 84 ? -25.887 -9.479 -11.522 1.00 46.44 84 ALA A N 1
ATOM 672 C CA . ALA A 1 84 ? -26.301 -9.099 -12.883 1.00 46.44 84 ALA A CA 1
ATOM 673 C C . ALA A 1 84 ? -25.985 -7.669 -13.333 1.00 46.44 84 ALA A C 1
ATOM 675 O O . ALA A 1 84 ? -25.996 -7.421 -14.535 1.00 46.44 84 ALA A O 1
ATOM 676 N N .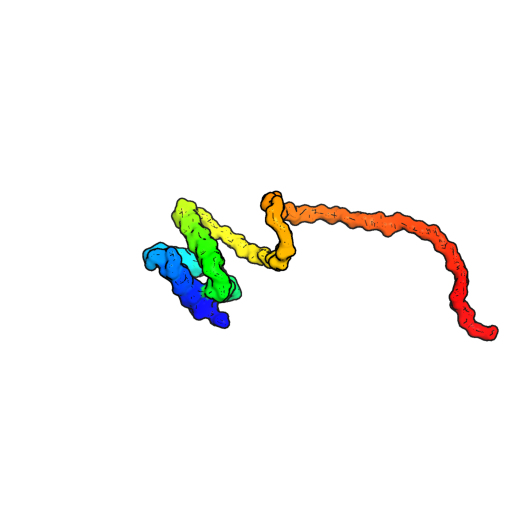 LEU A 1 85 ? -25.644 -6.723 -12.456 1.00 46.53 85 LEU A N 1
ATOM 677 C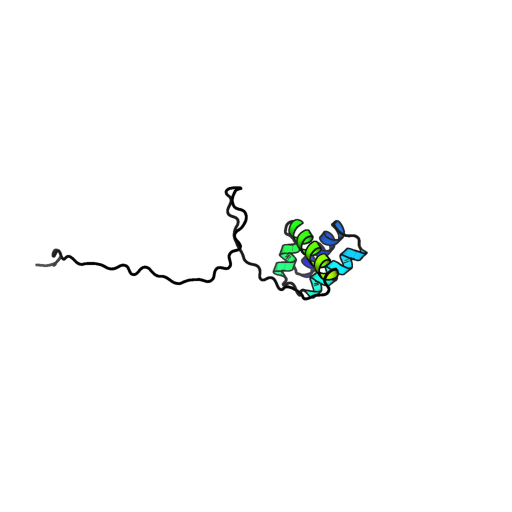 CA . LEU A 1 85 ? -25.472 -5.327 -12.882 1.00 46.53 85 LEU A CA 1
ATOM 678 C C . LEU A 1 85 ? -24.087 -4.798 -12.535 1.00 46.53 85 LEU A C 1
ATOM 680 O O . LEU A 1 85 ? -23.861 -4.075 -11.567 1.00 46.53 85 LEU A O 1
ATOM 684 N N . ARG A 1 86 ? -23.135 -5.168 -13.389 1.00 54.97 86 ARG A N 1
ATOM 685 C CA . ARG A 1 86 ? -21.905 -4.403 -13.553 1.00 54.97 86 ARG A CA 1
ATOM 686 C C . ARG A 1 86 ? -22.209 -3.161 -14.390 1.00 54.97 86 ARG A C 1
ATOM 688 O O . ARG A 1 86 ? -22.964 -3.242 -15.350 1.00 54.97 86 ARG A O 1
ATOM 695 N N . PHE A 1 87 ? -21.522 -2.073 -14.047 1.00 48.44 87 PHE A N 1
ATOM 696 C CA . PHE A 1 87 ? -21.431 -0.800 -14.772 1.00 48.44 87 PHE A CA 1
ATOM 697 C C . PHE A 1 87 ? -22.544 0.219 -14.498 1.00 48.44 87 PHE A C 1
ATOM 699 O O . PHE A 1 87 ? -23.411 0.463 -15.326 1.00 48.44 87 PHE A O 1
ATOM 706 N N . ALA A 1 88 ? -22.415 0.938 -13.384 1.00 39.31 88 ALA A N 1
ATOM 707 C CA . ALA A 1 88 ? -22.759 2.356 -13.360 1.00 39.31 88 ALA A CA 1
ATOM 708 C C . ALA A 1 88 ? -21.838 3.081 -12.371 1.00 39.31 88 ALA A C 1
ATOM 710 O O . ALA A 1 88 ? -21.980 2.974 -11.155 1.00 39.31 88 ALA A O 1
ATOM 711 N N . ASN A 1 89 ? -20.849 3.788 -12.922 1.00 48.03 89 ASN A N 1
ATOM 712 C CA . ASN A 1 89 ? -20.115 4.838 -12.227 1.00 48.03 89 ASN A CA 1
ATOM 713 C C . ASN A 1 89 ? -21.117 5.922 -11.821 1.00 48.03 89 ASN A C 1
ATOM 715 O O . ASN A 1 89 ? -21.679 6.591 -12.687 1.00 48.03 89 ASN A O 1
ATOM 719 N N . PHE A 1 90 ? -21.331 6.124 -10.524 1.00 41.22 90 PHE A N 1
ATOM 720 C CA . PHE A 1 90 ? -22.152 7.231 -10.049 1.00 41.22 90 PHE A CA 1
ATOM 721 C C . PHE A 1 90 ? -21.295 8.491 -9.898 1.00 41.22 90 PHE A C 1
ATOM 723 O O . PHE A 1 90 ? -20.751 8.772 -8.834 1.00 41.22 90 PHE A O 1
ATOM 730 N N . SER A 1 91 ? -21.224 9.290 -10.963 1.00 47.97 91 SER A N 1
ATOM 731 C CA . SER A 1 91 ? -21.200 10.745 -10.800 1.00 47.97 91 SER A CA 1
ATOM 732 C C . SER A 1 91 ? -22.622 11.172 -10.443 1.00 47.97 91 SER A C 1
ATOM 734 O O . SER A 1 91 ? -23.483 11.237 -11.313 1.00 47.97 91 SER A O 1
ATOM 736 N N . SER A 1 92 ? -22.891 11.421 -9.160 1.00 36.16 92 SER A N 1
ATOM 737 C CA . SER A 1 92 ? -24.179 11.962 -8.715 1.00 36.16 92 SER A CA 1
ATOM 738 C C . SER A 1 92 ? -24.049 13.458 -8.445 1.00 36.16 92 SER A C 1
ATOM 740 O O . SER A 1 92 ? -23.829 13.892 -7.317 1.00 36.16 92 SER A O 1
ATOM 742 N N . THR A 1 93 ? -24.199 14.250 -9.505 1.00 45.22 93 THR A N 1
ATOM 743 C CA . THR A 1 93 ? -24.659 15.638 -9.407 1.00 45.22 93 THR A CA 1
ATOM 744 C C . THR A 1 93 ? -26.142 15.595 -9.045 1.00 45.22 93 THR A C 1
ATOM 746 O O . THR A 1 93 ? -26.941 15.041 -9.794 1.00 45.22 93 THR A O 1
ATOM 749 N N . TYR A 1 94 ? -26.518 16.145 -7.893 1.00 44.56 94 TYR A N 1
ATOM 750 C CA . TYR A 1 94 ? -27.922 16.286 -7.504 1.00 44.56 94 TYR A CA 1
ATOM 751 C C . TYR A 1 94 ? -28.678 17.176 -8.503 1.00 44.56 94 TYR A C 1
ATOM 753 O O . TYR A 1 94 ? -28.196 18.265 -8.819 1.00 44.56 94 TYR A O 1
ATOM 761 N N . PRO A 1 95 ? -29.922 16.828 -8.863 1.00 44.56 95 PRO A N 1
ATOM 762 C CA . PRO A 1 95 ? -30.949 17.830 -9.051 1.00 44.56 95 PRO A CA 1
ATOM 763 C C . PRO A 1 95 ? -31.963 17.723 -7.910 1.00 44.56 95 PRO A C 1
ATOM 765 O O . PRO A 1 95 ? -32.657 16.721 -7.738 1.00 44.56 95 PRO A O 1
ATOM 768 N N . VAL A 1 96 ? -32.047 18.798 -7.129 1.00 48.53 96 VAL A N 1
ATOM 769 C CA . VAL A 1 96 ? -33.213 19.114 -6.304 1.00 48.53 96 VAL A CA 1
ATOM 770 C C . VAL A 1 96 ? -34.433 19.164 -7.220 1.00 48.53 96 VAL A C 1
ATOM 772 O O . VAL A 1 96 ? -34.502 19.995 -8.121 1.00 48.53 96 VAL A O 1
ATOM 775 N N . SER A 1 97 ? -35.416 18.306 -6.964 1.00 42.88 97 SER A N 1
ATOM 776 C CA . SER A 1 97 ? -36.792 18.556 -7.381 1.00 42.88 97 SER A CA 1
ATOM 777 C C . SER A 1 97 ? -37.726 18.010 -6.307 1.00 42.88 97 SER A C 1
ATOM 779 O O . SER A 1 97 ? -37.925 16.805 -6.173 1.00 42.88 97 SER A O 1
ATOM 781 N N . ALA A 1 98 ? -38.228 18.919 -5.472 1.00 54.81 98 ALA A N 1
ATOM 782 C CA . ALA A 1 98 ? -39.256 18.626 -4.485 1.00 54.81 98 ALA A CA 1
ATOM 783 C C . ALA A 1 98 ? -40.624 18.554 -5.189 1.00 54.81 98 ALA A C 1
ATOM 785 O O . ALA A 1 98 ? -40.978 19.500 -5.900 1.00 54.81 98 ALA A O 1
ATOM 786 N N . PRO A 1 99 ? -41.443 17.510 -4.973 1.00 46.44 99 PRO A N 1
ATOM 787 C CA . PRO A 1 99 ? -42.822 17.535 -5.422 1.00 46.44 99 PRO A CA 1
ATOM 788 C C . PRO A 1 99 ? -43.652 18.371 -4.442 1.00 46.44 99 PRO A C 1
ATOM 790 O O . PRO A 1 99 ? -43.872 18.012 -3.285 1.00 46.44 99 PRO A O 1
ATOM 793 N N . ARG A 1 100 ? -44.112 19.524 -4.930 1.00 49.56 100 ARG A N 1
ATOM 794 C CA . ARG A 1 100 ? -45.092 20.395 -4.281 1.00 49.56 100 ARG A CA 1
ATOM 795 C C . ARG A 1 100 ? -46.432 19.657 -4.218 1.00 49.56 100 ARG A C 1
ATOM 797 O O . ARG A 1 100 ? -47.111 19.550 -5.232 1.00 49.56 100 ARG A O 1
ATOM 804 N N . CYS A 1 101 ? -46.826 19.180 -3.040 1.00 39.06 101 CYS A N 1
ATOM 805 C CA . CYS A 1 101 ? -48.148 18.595 -2.829 1.00 39.06 101 CYS A CA 1
ATOM 806 C C . CYS A 1 101 ? -49.036 19.566 -2.032 1.00 39.06 101 CYS A C 1
ATOM 808 O O . CYS A 1 101 ? -48.853 19.756 -0.833 1.00 39.06 101 CYS A O 1
ATOM 810 N N . LYS A 1 102 ? -49.984 20.207 -2.721 1.00 43.41 102 LYS A N 1
ATOM 811 C CA . LYS A 1 102 ? -51.284 20.639 -2.180 1.00 43.41 102 LYS A CA 1
ATOM 812 C C . LYS A 1 102 ? -52.318 20.349 -3.264 1.00 43.41 102 LYS A C 1
ATOM 814 O O . LYS A 1 102 ? -52.044 20.682 -4.418 1.00 43.41 102 LYS A O 1
ATOM 819 N N . PRO A 1 103 ? -53.464 19.743 -2.923 1.00 45.66 103 PRO A N 1
ATOM 820 C CA . PRO A 1 103 ? -54.691 20.553 -2.914 1.00 45.66 103 PRO A CA 1
ATOM 821 C C . PRO A 1 103 ? -55.733 20.195 -1.822 1.00 45.66 103 PRO A C 1
ATOM 823 O O . PRO A 1 103 ? -55.802 19.058 -1.379 1.00 45.66 103 PRO A O 1
ATOM 826 N N . GLN A 1 104 ? -56.558 21.211 -1.503 1.00 39.16 104 GLN A N 1
ATOM 827 C CA . GLN A 1 104 ? -58.007 21.223 -1.179 1.00 39.16 104 GLN A CA 1
ATOM 828 C C . GLN A 1 104 ? -58.509 20.438 0.053 1.00 39.16 104 GLN A C 1
ATOM 830 O O . GLN A 1 104 ? -58.421 19.222 0.104 1.00 39.16 104 GLN A O 1
ATOM 835 N N . LEU A 1 105 ? -58.935 21.095 1.141 1.00 46.12 105 LEU A N 1
ATOM 836 C CA . LEU A 1 105 ? -60.192 21.853 1.343 1.00 46.12 105 LEU A CA 1
ATOM 837 C C . LEU A 1 105 ? -61.445 20.971 1.238 1.00 46.12 105 LEU A C 1
ATOM 839 O O . LEU A 1 105 ? -61.894 20.704 0.131 1.00 46.12 105 LEU A O 1
ATOM 843 N N . SER A 1 106 ? -61.995 20.603 2.400 1.00 44.28 106 SER A N 1
ATOM 844 C CA . SER A 1 106 ? -63.431 20.624 2.706 1.00 44.28 106 SER A CA 1
ATOM 845 C C . SER A 1 106 ? -63.624 20.515 4.221 1.00 44.28 106 SER A C 1
ATOM 847 O O . SER A 1 106 ? -63.124 19.585 4.853 1.00 44.28 106 SER A O 1
ATOM 849 N N . ASP A 1 107 ? -64.309 21.519 4.760 1.00 46.41 107 ASP A N 1
ATOM 850 C CA . ASP A 1 107 ? -64.945 21.574 6.071 1.00 46.41 107 ASP A CA 1
ATOM 851 C C . ASP A 1 107 ? -65.746 20.311 6.400 1.00 46.41 107 ASP A C 1
ATOM 853 O O . ASP A 1 107 ? -66.379 19.754 5.513 1.00 46.41 107 ASP A O 1
ATOM 857 N N . GLU A 1 108 ? -65.781 19.936 7.678 1.00 51.53 108 GLU A N 1
ATOM 858 C CA . GLU A 1 108 ? -67.013 19.568 8.385 1.00 51.53 108 GLU A CA 1
ATOM 859 C C . GLU A 1 108 ? -66.781 19.847 9.880 1.00 51.53 108 GLU A C 1
ATOM 861 O O . GLU A 1 108 ? -65.774 19.474 10.486 1.00 51.53 108 GLU A O 1
ATOM 866 N N . HIS A 1 109 ? -67.716 20.612 10.423 1.00 46.62 109 HIS A N 1
ATOM 867 C CA . HIS A 1 109 ? -67.780 21.181 11.759 1.00 46.62 109 HIS A CA 1
ATOM 868 C C . HIS A 1 109 ? -68.067 20.144 12.861 1.00 46.62 109 HIS A C 1
ATOM 870 O O . HIS A 1 109 ? -68.756 19.157 12.633 1.00 46.62 109 HIS A O 1
ATOM 876 N N . SER A 1 110 ? -67.731 20.543 14.097 1.00 48.03 110 SER A N 1
ATOM 877 C CA . SER A 1 110 ? -68.377 20.139 15.362 1.00 48.03 110 SER A CA 1
ATOM 878 C C . SER A 1 110 ? -68.116 18.692 15.798 1.00 48.03 110 SER A C 1
ATOM 880 O O . SER A 1 110 ? -68.504 17.731 15.157 1.00 48.03 110 SER A O 1
ATOM 882 N N . TYR A 1 111 ? -67.450 18.444 16.915 1.00 51.62 111 TYR A N 1
ATOM 883 C CA . TYR A 1 111 ? -67.973 18.688 18.254 1.00 51.62 111 TYR A CA 1
ATOM 884 C C . TYR A 1 111 ? -66.787 18.698 19.212 1.00 51.62 111 TYR A C 1
ATOM 886 O O . TYR A 1 111 ? -66.035 17.736 19.200 1.00 51.62 111 TYR A O 1
ATOM 894 N N . LEU A 1 112 ? -66.647 19.738 20.032 1.00 44.78 112 LEU A N 1
ATOM 895 C CA . LEU A 1 112 ? -66.319 19.658 21.462 1.00 44.78 112 LEU A CA 1
ATOM 896 C C . LEU A 1 112 ? -66.249 21.094 22.001 1.00 44.78 112 LEU A C 1
ATOM 898 O O . LEU A 1 112 ? -65.207 21.742 21.964 1.00 44.78 112 LEU A O 1
ATOM 902 N N . ALA A 1 113 ? -67.386 21.584 22.496 1.00 46.38 113 ALA A N 1
ATOM 903 C CA . ALA A 1 113 ? -67.408 22.612 23.523 1.00 46.38 113 ALA A CA 1
ATOM 904 C C . ALA A 1 113 ? -67.951 21.961 24.798 1.00 46.38 113 ALA A C 1
ATOM 906 O O . ALA A 1 113 ? -69.058 21.428 24.838 1.00 46.38 113 ALA A O 1
ATOM 907 N N . GLU A 1 114 ? -67.080 21.953 25.789 1.00 46.19 114 GLU A N 1
ATOM 908 C CA . GLU A 1 114 ? -67.290 21.629 27.187 1.00 46.19 114 GLU A CA 1
ATOM 909 C C . GLU A 1 114 ? -68.253 22.625 27.880 1.00 46.19 114 GLU A C 1
ATOM 911 O O . GLU A 1 114 ? -68.263 23.808 27.548 1.00 46.19 114 GLU A O 1
ATOM 916 N N . ILE A 1 115 ? -68.944 22.132 28.920 1.00 42.38 115 ILE A N 1
ATOM 917 C CA . ILE A 1 115 ? -69.358 22.852 30.147 1.00 42.38 115 ILE A CA 1
ATOM 918 C C . ILE A 1 115 ? -70.562 23.823 30.042 1.00 42.38 115 ILE A C 1
ATOM 920 O O . ILE A 1 115 ? -70.402 25.015 29.789 1.00 42.38 115 ILE A O 1
ATOM 924 N N . LEU A 1 116 ? -71.769 23.308 30.337 1.00 43.88 116 LEU A N 1
ATOM 925 C CA . LEU A 1 116 ? -72.622 23.628 31.511 1.00 43.88 116 LEU A CA 1
ATOM 926 C C . LEU A 1 116 ? -73.954 22.863 31.448 1.00 43.88 116 LEU A C 1
ATOM 928 O O . LEU A 1 116 ? -74.671 23.000 30.433 1.00 43.88 116 LEU A O 1
#

Sequence (116 aa):
MDLSEAKKRVYEKVMKFEPEKVAREIIGYIFLQDYPEQEMIRLALGPDTLIRNVIQEAKDSFDVNSTPVFRSPSMTAVNIVDPALRFANFSSTYPVSAPRCKPQLSDEHSYLAEIL